Protein AF-A0A9D5F181-F1 (afdb_monomer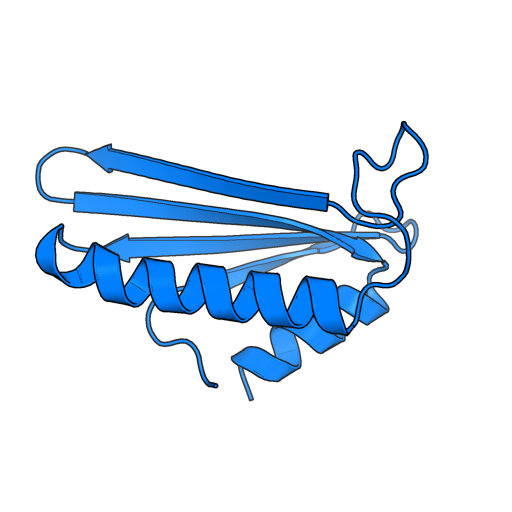)

Radius of gyration: 13.51 Å; Cα contacts (8 Å, |Δi|>4): 169; chains: 1; bounding box: 30×29×39 Å

Mean predicted aligned error: 2.9 Å

Foldseek 3Di:
DADDFWDWDWDDPVPQKIKIKTKGKAFPVCVVVVVVVVVVLVVVCVVLPPAAEDDVVVVGQKYKDKDWDDDPRMIMIMIMIMHGPVSVVVSVVVHHD

pLDDT: mean 95.23, std 3.65, range [72.19, 98.25]

Sequence (97 aa):
MTLQYLLFDASDDGEGTGTWDAMASVRASQLPEVMKEVQAVLAWAEAHSPGPRGPLDDGGAWDADHLVQNEGDWTTVTLTITGPWAWGEALVAHFTD

Structure (mmCIF, N/CA/C/O backbone):
data_AF-A0A9D5F181-F1
#
_entry.id   AF-A0A9D5F181-F1
#
loop_
_atom_site.group_PDB
_atom_site.id
_atom_site.type_symbol
_atom_site.label_atom_id
_atom_site.label_alt_id
_atom_site.label_comp_id
_atom_site.label_asym_id
_atom_site.label_entity_id
_atom_site.label_seq_id
_atom_site.pdbx_PDB_ins_code
_atom_site.Cartn_x
_atom_site.Cartn_y
_atom_site.Cartn_z
_atom_site.occupancy
_atom_site.B_iso_or_equiv
_atom_site.auth_seq_id
_atom_site.auth_comp_id
_atom_site.auth_asym_id
_atom_site.auth_atom_id
_atom_site.pdbx_PDB_model_num
ATOM 1 N N . MET A 1 1 ? 1.265 -15.234 1.631 1.00 84.25 1 MET A N 1
ATOM 2 C CA . MET A 1 1 ? 0.362 -15.139 2.806 1.00 84.25 1 MET A CA 1
ATOM 3 C C . MET A 1 1 ? -0.953 -14.648 2.252 1.00 84.25 1 MET A C 1
ATOM 5 O O . MET A 1 1 ? -0.905 -13.651 1.556 1.00 84.25 1 MET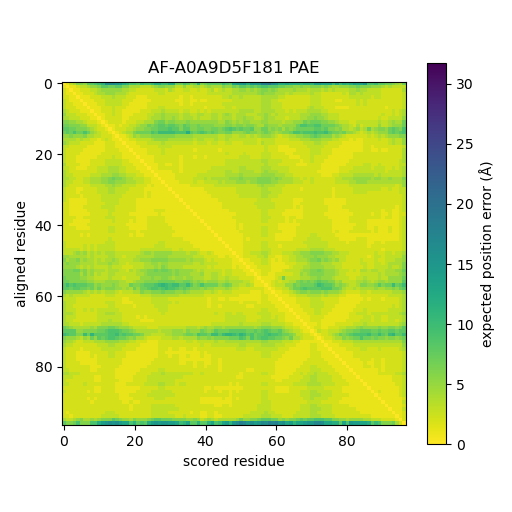 A O 1
ATOM 9 N N . THR A 1 2 ? -2.074 -15.313 2.514 1.00 91.12 2 THR A N 1
ATOM 10 C CA . THR A 1 2 ? -3.376 -14.854 2.002 1.00 91.12 2 THR A CA 1
ATOM 11 C C . THR A 1 2 ? -3.932 -13.745 2.896 1.00 91.12 2 THR A C 1
ATOM 13 O O . THR A 1 2 ? -3.854 -13.856 4.125 1.00 91.12 2 THR A O 1
ATOM 16 N N . LEU A 1 3 ? -4.453 -12.676 2.290 1.00 93.62 3 LEU A N 1
ATOM 17 C CA . LEU A 1 3 ? -5.047 -11.548 3.013 1.00 93.62 3 LEU A CA 1
ATOM 18 C C . LEU A 1 3 ? -6.427 -11.911 3.562 1.00 93.62 3 LEU A C 1
ATOM 20 O O . LEU A 1 3 ? -7.206 -12.605 2.912 1.00 93.62 3 LEU A O 1
ATOM 24 N N . GLN A 1 4 ? -6.723 -11.444 4.771 1.00 94.75 4 GLN A N 1
ATOM 25 C CA . GLN A 1 4 ? -7.999 -11.662 5.447 1.00 94.75 4 GLN A CA 1
ATOM 26 C C . GLN A 1 4 ? -8.823 -10.380 5.564 1.00 94.75 4 GLN A C 1
ATOM 28 O O . GLN A 1 4 ? -10.049 -10.471 5.630 1.00 94.75 4 GLN A O 1
ATOM 33 N N . TYR A 1 5 ? -8.182 -9.207 5.607 1.00 95.94 5 TYR A N 1
ATOM 34 C CA . TYR A 1 5 ? -8.868 -7.928 5.794 1.00 95.94 5 TYR A CA 1
ATOM 35 C C . TYR A 1 5 ? -8.752 -7.004 4.587 1.00 95.94 5 TYR A C 1
ATOM 37 O O . TYR A 1 5 ? -9.758 -6.427 4.181 1.00 95.94 5 TYR A O 1
ATOM 45 N N . LEU A 1 6 ? -7.544 -6.832 4.044 1.00 96.69 6 LEU A N 1
ATOM 46 C CA . LEU A 1 6 ? -7.316 -5.959 2.895 1.00 96.69 6 LEU A CA 1
ATOM 47 C C . LEU A 1 6 ? -7.947 -6.545 1.629 1.00 96.69 6 LEU A C 1
ATOM 49 O O . LEU A 1 6 ? -7.670 -7.682 1.247 1.00 96.69 6 LEU A O 1
ATOM 53 N N . LEU A 1 7 ? -8.763 -5.732 0.964 1.00 96.44 7 LEU A N 1
ATOM 54 C CA . LEU A 1 7 ? -9.389 -6.048 -0.315 1.00 96.44 7 LEU A CA 1
ATOM 55 C C . LEU A 1 7 ? -8.835 -5.117 -1.383 1.00 96.44 7 LEU A C 1
ATOM 57 O O . LEU A 1 7 ? -8.992 -3.906 -1.253 1.00 96.44 7 LEU A O 1
ATOM 61 N N . PHE A 1 8 ? -8.208 -5.689 -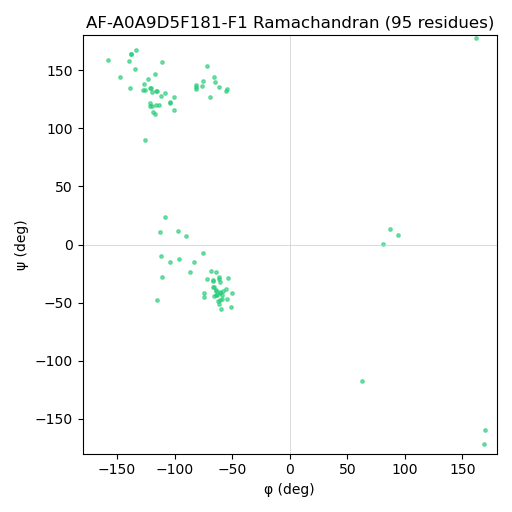2.409 1.00 96.19 8 PHE A N 1
ATOM 62 C CA . PHE A 1 8 ? -7.663 -4.943 -3.538 1.00 96.19 8 PHE A CA 1
ATOM 63 C C . PHE A 1 8 ? -8.734 -4.596 -4.573 1.00 96.19 8 PHE A C 1
ATOM 65 O O . PHE A 1 8 ? -9.527 -5.451 -4.968 1.00 96.19 8 PHE A O 1
ATOM 72 N N . ASP A 1 9 ? -8.665 -3.367 -5.063 1.00 96.19 9 ASP A N 1
ATOM 73 C CA . ASP A 1 9 ? -9.274 -2.882 -6.294 1.00 96.19 9 ASP A CA 1
ATOM 74 C C . ASP A 1 9 ? -8.153 -2.357 -7.203 1.00 96.19 9 ASP A C 1
ATOM 76 O O . ASP A 1 9 ? -7.228 -1.696 -6.732 1.00 96.19 9 ASP A O 1
ATOM 80 N N . ALA A 1 10 ? -8.182 -2.719 -8.486 1.00 95.25 10 ALA A N 1
ATOM 81 C CA . ALA A 1 10 ? -7.132 -2.375 -9.442 1.00 95.25 10 ALA A CA 1
ATOM 82 C C . ALA A 1 10 ? -7.685 -1.464 -10.538 1.00 95.25 10 ALA A C 1
ATOM 84 O O . ALA A 1 10 ? -8.702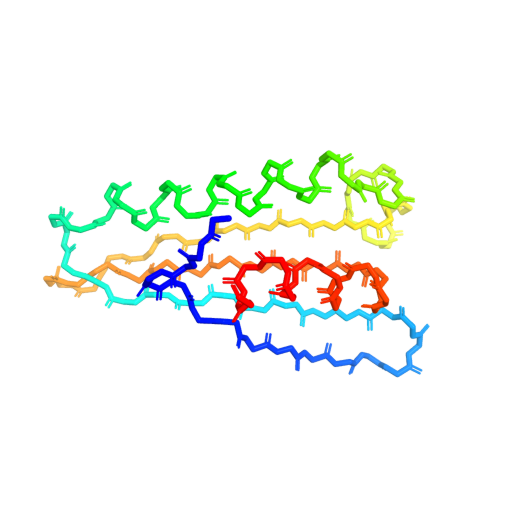 -1.781 -11.159 1.00 95.25 10 ALA A O 1
ATOM 85 N N . SER A 1 11 ? -6.970 -0.379 -10.825 1.00 96.19 11 SER A N 1
ATOM 86 C CA . SER A 1 11 ? -7.266 0.554 -11.909 1.00 96.19 11 SER A CA 1
ATOM 87 C C . SER A 1 11 ? -6.080 0.628 -12.868 1.00 96.19 11 SER A C 1
ATOM 89 O O . SER A 1 11 ? -4.985 1.016 -12.468 1.00 96.19 11 SER A O 1
ATOM 91 N N . ASP A 1 12 ? -6.307 0.271 -14.132 1.00 93.62 12 ASP A N 1
ATOM 92 C CA . ASP A 1 12 ? -5.337 0.414 -15.227 1.00 93.62 12 ASP A CA 1
ATOM 93 C C . ASP A 1 12 ? -5.362 1.853 -15.757 1.00 93.62 12 ASP A C 1
ATOM 95 O O . ASP A 1 12 ? -6.444 2.410 -15.976 1.00 93.62 12 ASP A O 1
ATOM 99 N N . ASP A 1 13 ? -4.192 2.458 -15.961 1.00 90.75 13 ASP A N 1
ATOM 100 C CA . ASP A 1 13 ? -4.084 3.776 -16.594 1.00 90.75 13 ASP A CA 1
ATOM 101 C C . ASP A 1 13 ? -4.121 3.696 -18.132 1.00 90.75 13 ASP A C 1
ATOM 103 O O . ASP A 1 13 ? -4.369 4.697 -18.806 1.00 90.75 13 ASP A O 1
ATOM 107 N N . GLY A 1 14 ? -3.939 2.496 -18.695 1.00 90.06 14 GLY A N 1
ATOM 108 C CA . GLY A 1 14 ? -3.894 2.233 -20.132 1.00 90.06 14 GLY A CA 1
ATOM 109 C C . GLY A 1 14 ? -2.543 2.540 -20.787 1.00 90.06 14 GLY A C 1
ATOM 110 O O . GLY 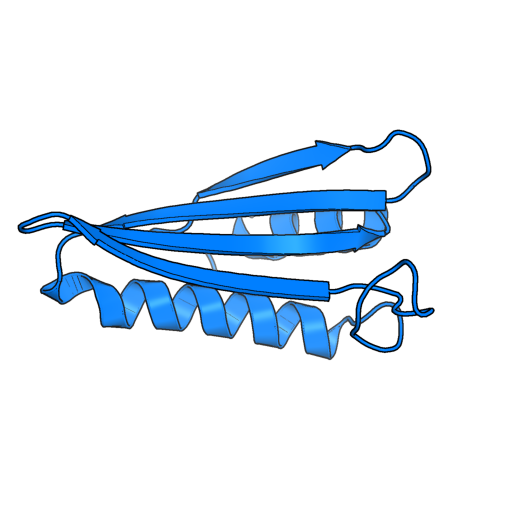A 1 14 ? -2.393 2.342 -21.996 1.00 90.06 14 GLY A O 1
ATOM 111 N N . GLU A 1 15 ? -1.551 2.988 -20.017 1.00 91.00 15 G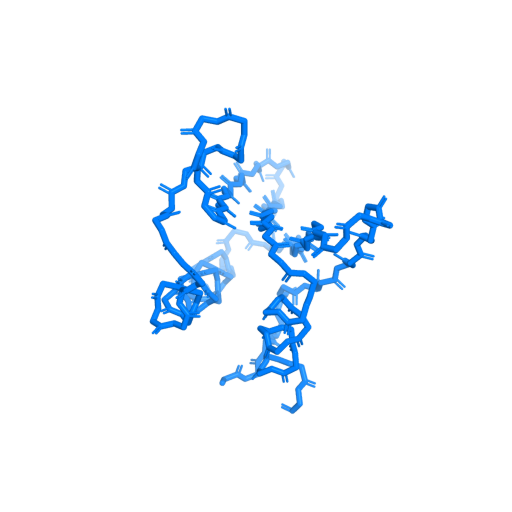LU A N 1
ATOM 112 C CA . GLU A 1 15 ? -0.191 3.321 -20.463 1.00 91.00 15 GLU A CA 1
ATOM 113 C C . GLU A 1 15 ? 0.856 2.346 -19.890 1.00 91.00 15 GLU A C 1
ATOM 115 O O . GLU A 1 15 ? 2.064 2.525 -20.063 1.00 91.00 15 GLU A O 1
ATOM 120 N N . GLY A 1 16 ? 0.393 1.249 -19.280 1.00 91.06 16 GLY A N 1
ATOM 121 C CA . GLY A 1 16 ? 1.229 0.179 -18.735 1.00 91.06 16 GLY A CA 1
ATOM 122 C C . GLY A 1 16 ? 1.542 0.337 -17.249 1.00 91.06 16 GLY A C 1
ATOM 123 O O . GLY A 1 16 ? 2.332 -0.452 -16.718 1.00 91.06 16 GLY A O 1
ATOM 124 N N . THR A 1 17 ? 0.916 1.304 -16.579 1.00 94.88 17 THR A N 1
ATOM 125 C CA . THR A 1 17 ? 0.957 1.507 -15.130 1.00 94.88 17 THR A CA 1
ATOM 126 C C . THR A 1 17 ? -0.423 1.192 -14.548 1.00 94.88 17 THR A C 1
ATOM 128 O O . THR A 1 17 ? -1.444 1.191 -15.224 1.00 94.88 17 THR A O 1
ATOM 131 N N . GLY A 1 18 ? -0.477 0.860 -13.270 1.00 96.38 18 GLY A N 1
ATOM 132 C CA . GLY A 1 18 ? -1.731 0.706 -12.557 1.00 96.38 18 GLY A CA 1
ATOM 133 C C . GLY A 1 18 ? -1.651 1.315 -11.176 1.00 96.38 18 GLY A C 1
ATOM 134 O O . GLY A 1 18 ? -0.560 1.558 -10.648 1.00 96.38 18 GLY A O 1
ATOM 135 N N . THR A 1 19 ? -2.830 1.509 -10.603 1.00 97.06 19 THR A N 1
ATOM 136 C CA . THR A 1 19 ? -3.016 1.786 -9.184 1.00 97.06 19 THR A CA 1
ATOM 137 C C . THR A 1 19 ? -3.776 0.623 -8.562 1.00 97.06 19 THR A C 1
ATOM 139 O O . THR A 1 19 ? -4.790 0.176 -9.100 1.00 97.06 19 THR A O 1
ATOM 142 N N . TRP A 1 20 ? -3.287 0.134 -7.430 1.00 97.69 20 TRP A N 1
ATOM 143 C CA . TRP A 1 20 ? -3.925 -0.894 -6.620 1.00 97.69 20 TRP A CA 1
ATOM 144 C C . TRP A 1 20 ? -4.265 -0.302 -5.262 1.00 97.69 20 TRP A C 1
ATOM 146 O O . TRP A 1 20 ? -3.372 -0.007 -4.464 1.00 97.69 20 TRP A O 1
ATOM 156 N N . ASP A 1 21 ? -5.556 -0.156 -5.001 1.00 97.38 21 ASP A N 1
ATOM 157 C CA . ASP A 1 21 ? -6.085 0.328 -3.736 1.00 97.38 21 ASP A CA 1
ATOM 158 C C . ASP A 1 21 ? -6.563 -0.860 -2.905 1.00 97.38 21 ASP A C 1
ATOM 160 O O . ASP A 1 21 ? -7.500 -1.564 -3.273 1.00 97.38 21 ASP A O 1
ATOM 164 N N . ALA A 1 22 ? -5.920 -1.097 -1.767 1.00 97.31 22 ALA A N 1
ATOM 165 C CA . ALA A 1 22 ? -6.332 -2.099 -0.800 1.00 97.31 22 ALA A CA 1
ATOM 166 C C . ALA A 1 22 ? -6.999 -1.433 0.401 1.00 97.31 22 ALA A C 1
ATOM 168 O O . ALA A 1 22 ? -6.377 -0.621 1.088 1.00 97.31 22 ALA A O 1
ATOM 169 N N . MET A 1 23 ? -8.246 -1.795 0.698 1.00 97.56 23 MET A N 1
ATOM 170 C CA . MET A 1 23 ? -8.991 -1.199 1.808 1.00 97.56 23 MET A CA 1
ATOM 171 C C . MET A 1 23 ? -9.471 -2.249 2.807 1.00 97.56 23 MET A C 1
ATOM 173 O O . MET A 1 23 ? -9.911 -3.335 2.434 1.00 97.56 23 MET A O 1
ATOM 177 N N . ALA A 1 24 ? -9.429 -1.895 4.090 1.00 97.50 24 ALA A N 1
ATOM 178 C CA . ALA A 1 24 ? -10.037 -2.647 5.180 1.00 97.50 24 ALA A CA 1
ATOM 179 C C . ALA A 1 24 ? -10.700 -1.682 6.169 1.00 97.50 24 ALA A C 1
ATOM 181 O O . ALA A 1 24 ? -10.085 -0.702 6.578 1.00 97.50 24 ALA A O 1
ATOM 182 N N . SER A 1 25 ? -11.926 -1.975 6.605 1.00 97.25 25 SER A N 1
ATOM 183 C CA . SER A 1 25 ? -12.579 -1.251 7.702 1.00 97.25 25 SER A CA 1
ATOM 184 C C . SER A 1 25 ? -12.874 -2.220 8.839 1.00 97.25 25 SER A C 1
ATOM 186 O O . SER A 1 25 ? -13.632 -3.178 8.682 1.00 97.25 25 SER A O 1
ATOM 188 N N . VAL A 1 26 ? -12.212 -2.012 9.976 1.00 96.94 26 VAL A N 1
ATOM 189 C CA . VAL A 1 26 ? -12.171 -2.966 11.090 1.00 96.94 26 VAL A CA 1
ATOM 190 C C . VAL A 1 26 ? -12.413 -2.289 12.431 1.00 96.94 26 VAL A C 1
ATOM 192 O O . VAL A 1 26 ? -12.361 -1.068 12.563 1.00 96.94 26 VAL A O 1
ATOM 195 N N . ARG A 1 27 ? -12.661 -3.085 13.473 1.00 96.75 27 ARG A N 1
ATOM 196 C CA . ARG A 1 27 ? -12.649 -2.565 14.847 1.00 96.75 27 ARG A CA 1
ATOM 197 C C . ARG A 1 27 ? -11.218 -2.260 15.282 1.00 96.75 27 ARG A C 1
ATOM 199 O O . ARG A 1 27 ? -10.286 -2.945 14.867 1.00 96.75 27 ARG A O 1
ATOM 206 N N . ALA A 1 28 ? -11.048 -1.320 16.211 1.00 91.88 28 ALA A N 1
ATOM 207 C CA . ALA A 1 28 ? -9.728 -0.936 16.728 1.00 91.88 28 ALA A CA 1
ATOM 208 C C . ALA A 1 28 ? -8.898 -2.124 17.267 1.00 91.88 28 ALA A C 1
ATOM 210 O O . ALA A 1 28 ? -7.673 -2.114 17.188 1.00 91.88 28 ALA A O 1
ATOM 211 N N . SER A 1 29 ? -9.550 -3.179 17.773 1.00 94.50 29 SER A N 1
ATOM 212 C CA . SER A 1 29 ? -8.884 -4.402 18.243 1.00 94.50 29 SER A CA 1
ATOM 213 C C . SER A 1 29 ? -8.246 -5.241 17.128 1.00 94.50 29 SER A C 1
ATOM 215 O O . SER A 1 29 ? -7.340 -6.020 17.407 1.00 94.50 29 SER A O 1
ATOM 217 N N . GLN A 1 30 ? -8.708 -5.094 15.886 1.00 96.62 30 GLN A N 1
ATOM 218 C CA . GLN A 1 30 ? -8.235 -5.824 14.704 1.00 96.62 30 GLN A CA 1
ATOM 219 C C . GLN A 1 30 ? -7.184 -5.036 13.910 1.00 96.62 30 GLN A C 1
ATOM 221 O O . GLN A 1 30 ? -6.495 -5.620 13.078 1.00 96.62 30 GLN A O 1
ATOM 226 N N . LEU A 1 31 ? -7.008 -3.739 14.194 1.00 96.12 31 LEU A N 1
ATOM 227 C CA . LEU A 1 31 ? -6.022 -2.887 13.522 1.00 96.12 31 LEU A CA 1
ATOM 228 C C . LEU A 1 31 ? -4.605 -3.497 13.482 1.00 96.12 31 LEU A C 1
ATOM 230 O O . LEU A 1 31 ? -3.986 -3.441 12.422 1.00 96.12 31 LEU A O 1
ATOM 234 N N . PRO A 1 32 ? -4.075 -4.125 14.554 1.00 96.75 32 PRO A N 1
ATOM 235 C CA . PRO A 1 32 ? -2.753 -4.747 14.487 1.00 96.75 32 PRO A CA 1
ATOM 236 C C . PRO A 1 32 ? -2.641 -5.857 13.432 1.00 96.75 32 PRO A C 1
ATOM 238 O O . PRO A 1 32 ? -1.574 -6.015 12.846 1.00 96.75 32 PRO A O 1
ATOM 241 N N . GLU A 1 33 ? -3.715 -6.605 13.166 1.00 96.81 33 GLU A N 1
ATOM 242 C CA . GLU A 1 33 ? -3.717 -7.647 12.131 1.00 96.81 33 GLU A CA 1
ATOM 243 C C . GLU A 1 33 ? -3.763 -7.036 10.727 1.00 96.81 33 GLU A C 1
ATOM 245 O O . GLU A 1 33 ? -2.985 -7.441 9.867 1.00 96.81 33 GLU A O 1
ATOM 250 N N . VAL A 1 34 ? -4.571 -5.991 10.521 1.00 97.25 34 VAL A N 1
ATOM 251 C CA . VAL A 1 34 ? -4.591 -5.244 9.250 1.00 97.25 34 VAL A CA 1
ATOM 252 C C . VAL A 1 34 ? -3.225 -4.621 8.957 1.00 97.25 34 VAL A C 1
ATOM 254 O O . VAL A 1 34 ? -2.727 -4.698 7.839 1.00 97.25 34 VAL A O 1
ATOM 257 N N . MET A 1 35 ? -2.554 -4.057 9.964 1.00 97.94 35 MET A N 1
ATOM 258 C CA . MET A 1 35 ? -1.221 -3.486 9.762 1.00 97.94 35 MET A CA 1
ATOM 259 C C . MET A 1 35 ? -0.167 -4.550 9.434 1.00 97.94 35 MET A C 1
ATOM 261 O O . MET A 1 35 ? 0.761 -4.252 8.687 1.00 97.94 35 MET A O 1
ATOM 265 N N . LYS A 1 36 ? -0.293 -5.790 9.931 1.00 97.69 36 LYS A N 1
ATOM 266 C CA . LYS A 1 36 ? 0.584 -6.895 9.496 1.00 97.69 36 LYS A CA 1
ATOM 267 C C . LYS A 1 36 ? 0.394 -7.206 8.017 1.00 97.69 36 LYS A C 1
ATOM 269 O O . LYS A 1 36 ? 1.382 -7.442 7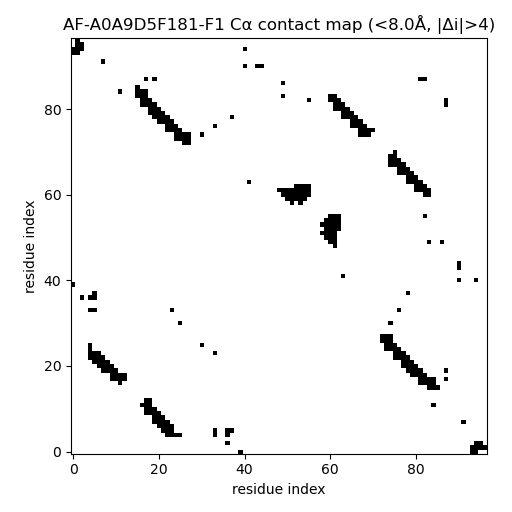.331 1.00 97.69 36 LYS A O 1
ATOM 274 N N . GLU A 1 37 ? -0.846 -7.184 7.537 1.00 97.88 37 GLU A N 1
ATOM 275 C CA . GLU A 1 37 ? -1.156 -7.360 6.119 1.00 97.88 37 GLU A CA 1
ATOM 276 C C . GLU A 1 37 ? -0.549 -6.244 5.266 1.00 97.88 37 GLU A C 1
ATOM 278 O O . GLU A 1 37 ? 0.183 -6.542 4.326 1.00 97.88 37 GLU A O 1
ATOM 283 N N . VAL A 1 38 ? -0.735 -4.975 5.652 1.00 97.88 38 VAL A N 1
ATOM 284 C CA . VAL A 1 38 ? -0.100 -3.829 4.972 1.00 97.88 38 VAL A CA 1
ATOM 285 C C . VAL A 1 38 ? 1.418 -4.005 4.898 1.00 97.88 38 VAL A C 1
ATOM 287 O O . VAL A 1 38 ? 2.016 -3.836 3.838 1.00 97.88 38 VAL A O 1
ATOM 290 N N . GLN A 1 39 ? 2.059 -4.375 6.009 1.00 97.69 39 GLN A N 1
ATOM 291 C CA . GLN A 1 39 ? 3.509 -4.580 6.043 1.00 97.69 39 GLN A CA 1
ATOM 292 C C . GLN A 1 39 ? 3.953 -5.771 5.188 1.00 97.69 39 GLN A C 1
ATOM 294 O O . GLN A 1 39 ? 4.998 -5.694 4.548 1.00 97.69 39 GLN A O 1
ATOM 299 N N . ALA A 1 40 ? 3.177 -6.857 5.143 1.00 97.56 40 ALA A N 1
ATOM 300 C CA . ALA A 1 40 ? 3.465 -7.996 4.277 1.00 97.56 40 ALA A CA 1
ATOM 301 C C . ALA A 1 40 ? 3.404 -7.601 2.795 1.00 97.56 40 ALA A C 1
ATOM 303 O O . ALA A 1 40 ? 4.305 -7.965 2.038 1.00 97.56 40 ALA A O 1
ATOM 304 N N . VAL A 1 41 ? 2.394 -6.818 2.405 1.00 97.38 41 VAL A N 1
ATOM 305 C CA . VAL A 1 41 ? 2.262 -6.295 1.040 1.00 97.38 41 VAL A CA 1
ATOM 306 C C . VAL A 1 41 ? 3.447 -5.399 0.689 1.00 97.38 41 VAL A C 1
ATOM 308 O O . VAL A 1 41 ? 4.118 -5.649 -0.309 1.00 97.38 41 VAL A O 1
ATOM 311 N N . LEU A 1 42 ? 3.767 -4.414 1.533 1.00 97.44 42 LEU A N 1
ATOM 312 C CA . LEU A 1 42 ? 4.896 -3.505 1.305 1.00 97.44 42 LEU A CA 1
ATOM 313 C C . LEU A 1 42 ? 6.238 -4.245 1.238 1.00 97.44 42 LEU A C 1
ATOM 315 O O . LEU A 1 42 ? 7.065 -3.941 0.383 1.00 97.44 42 LEU A O 1
ATOM 319 N N . ALA A 1 43 ? 6.454 -5.238 2.104 1.00 97.44 43 ALA A N 1
ATOM 320 C CA . ALA A 1 43 ? 7.669 -6.045 2.089 1.00 97.44 43 ALA A CA 1
ATOM 321 C C . ALA A 1 43 ? 7.800 -6.864 0.798 1.00 97.44 43 ALA A C 1
ATOM 323 O O . ALA A 1 43 ? 8.900 -6.988 0.260 1.00 97.44 43 ALA A O 1
ATOM 324 N N . TRP A 1 44 ? 6.692 -7.411 0.286 1.00 97.25 44 TRP A N 1
ATOM 325 C CA . TRP A 1 44 ? 6.695 -8.102 -1.000 1.00 97.25 44 TRP A CA 1
ATOM 326 C C . TRP A 1 44 ? 6.988 -7.138 -2.151 1.00 97.25 44 TRP A C 1
ATOM 328 O O . TRP A 1 44 ? 7.815 -7.466 -3.004 1.00 97.25 44 TRP A O 1
ATOM 338 N N . ALA A 1 45 ? 6.356 -5.958 -2.143 1.00 97.19 45 ALA A N 1
ATOM 339 C CA . ALA A 1 45 ? 6.534 -4.927 -3.163 1.00 97.19 45 ALA A CA 1
ATOM 340 C C . ALA A 1 45 ? 8.000 -4.479 -3.245 1.00 97.19 45 ALA A C 1
ATOM 342 O O . ALA A 1 45 ? 8.582 -4.465 -4.324 1.00 97.19 45 ALA A O 1
ATOM 343 N N . GLU A 1 46 ? 8.623 -4.219 -2.094 1.00 96.69 46 GLU A N 1
ATOM 344 C CA . GLU A 1 46 ? 10.035 -3.844 -2.009 1.00 96.69 46 GLU A CA 1
ATOM 345 C C . GLU A 1 46 ? 10.958 -4.978 -2.490 1.00 96.69 46 GLU A C 1
ATOM 347 O O . GLU A 1 46 ? 11.896 -4.749 -3.252 1.00 96.69 46 GLU A O 1
ATOM 352 N N . ALA A 1 47 ? 10.679 -6.225 -2.094 1.00 97.19 47 ALA A N 1
ATOM 353 C CA . ALA A 1 47 ? 11.495 -7.379 -2.472 1.00 97.19 47 ALA A CA 1
ATOM 354 C C . ALA A 1 47 ? 11.451 -7.695 -3.979 1.00 97.19 47 ALA A C 1
ATOM 356 O O . ALA A 1 47 ? 12.441 -8.180 -4.528 1.00 97.19 47 ALA A O 1
ATOM 357 N N . HIS A 1 48 ? 10.325 -7.422 -4.641 1.00 96.81 48 HIS A N 1
ATOM 358 C CA . HIS A 1 48 ? 10.121 -7.646 -6.079 1.00 96.81 48 HIS A CA 1
ATOM 359 C C . HIS A 1 48 ? 10.075 -6.338 -6.864 1.00 96.81 48 HIS A C 1
ATOM 361 O O . HIS A 1 48 ? 9.478 -6.275 -7.937 1.00 96.81 48 HIS A O 1
ATOM 367 N N . SER A 1 49 ? 10.673 -5.292 -6.305 1.00 94.38 49 SER A N 1
ATOM 368 C CA . SER A 1 49 ? 10.585 -3.942 -6.824 1.00 94.38 49 SER A CA 1
ATOM 369 C C . SER A 1 49 ? 11.032 -3.851 -8.299 1.00 94.38 49 SER A C 1
ATOM 371 O O . SER A 1 49 ? 12.118 -4.334 -8.641 1.00 94.38 49 SER A O 1
ATOM 373 N N . PRO A 1 50 ? 10.253 -3.186 -9.176 1.00 93.62 50 PRO A N 1
ATOM 374 C CA . PRO A 1 50 ? 10.620 -2.965 -10.573 1.00 93.62 50 PRO A CA 1
ATOM 375 C C . PRO A 1 50 ? 11.696 -1.876 -10.742 1.00 93.62 50 PRO A C 1
ATOM 377 O O . PRO A 1 50 ? 12.196 -1.679 -11.849 1.00 93.62 50 PRO A O 1
ATOM 380 N N . GLY A 1 51 ? 12.062 -1.155 -9.675 1.00 95.12 51 GLY A N 1
ATOM 381 C CA . GLY A 1 51 ? 13.039 -0.067 -9.725 1.00 95.12 51 GLY A CA 1
ATOM 382 C C . GLY A 1 51 ? 13.096 0.771 -8.439 1.00 95.12 51 GLY A C 1
ATOM 383 O O . GLY A 1 51 ? 12.714 0.304 -7.372 1.00 95.12 51 GLY A O 1
ATOM 384 N N . PRO A 1 52 ? 13.612 2.006 -8.470 1.00 94.25 52 PRO A N 1
ATOM 385 C CA . PRO A 1 52 ? 13.600 2.854 -7.281 1.00 94.25 52 PRO A CA 1
ATOM 386 C C . PRO A 1 52 ? 12.161 3.210 -6.883 1.00 94.25 52 PRO A C 1
ATOM 388 O O . PRO A 1 52 ? 11.340 3.516 -7.747 1.00 94.25 52 PRO A O 1
ATOM 391 N N . ARG A 1 53 ? 11.871 3.206 -5.579 1.00 95.94 53 ARG A N 1
ATOM 392 C CA . ARG A 1 53 ? 10.599 3.708 -5.054 1.00 95.94 53 ARG A CA 1
ATOM 393 C C . ARG A 1 53 ? 10.584 5.236 -5.040 1.00 95.94 53 ARG A C 1
ATOM 395 O O . ARG A 1 53 ? 11.550 5.852 -4.587 1.00 95.94 53 ARG A O 1
ATOM 402 N N . GLY A 1 54 ? 9.477 5.826 -5.469 1.00 94.06 54 GLY A N 1
ATOM 403 C CA . GLY A 1 54 ? 9.204 7.256 -5.383 1.00 94.06 54 GLY A CA 1
ATOM 404 C C . GLY A 1 54 ? 8.091 7.679 -6.342 1.00 94.06 54 GLY A C 1
ATOM 405 O O . GLY A 1 54 ? 7.614 6.849 -7.117 1.00 94.06 54 GLY A O 1
ATOM 406 N N . PRO A 1 55 ? 7.706 8.966 -6.335 1.00 91.88 55 PRO A N 1
ATOM 407 C CA . PRO A 1 55 ? 6.715 9.481 -7.270 1.00 91.88 55 PRO A CA 1
ATOM 408 C C . PRO A 1 55 ? 7.117 9.170 -8.716 1.00 91.88 55 PRO A C 1
ATOM 410 O O . PRO A 1 55 ? 8.268 9.395 -9.105 1.00 91.88 55 PRO A O 1
ATOM 413 N N . LEU A 1 56 ? 6.170 8.671 -9.513 1.00 88.94 56 LEU A N 1
ATOM 414 C CA . LEU A 1 56 ? 6.410 8.303 -10.915 1.00 88.94 56 LEU A CA 1
ATOM 415 C C . LEU A 1 56 ? 6.923 9.500 -11.733 1.00 88.94 56 LEU A C 1
ATOM 417 O O . LEU A 1 56 ? 7.876 9.365 -12.500 1.00 88.94 56 LEU A O 1
ATOM 421 N N . ASP A 1 57 ? 6.363 10.689 -11.489 1.00 87.62 57 ASP A N 1
ATOM 422 C CA . ASP A 1 57 ? 6.759 11.942 -12.150 1.00 87.62 57 ASP A CA 1
ATOM 423 C C . 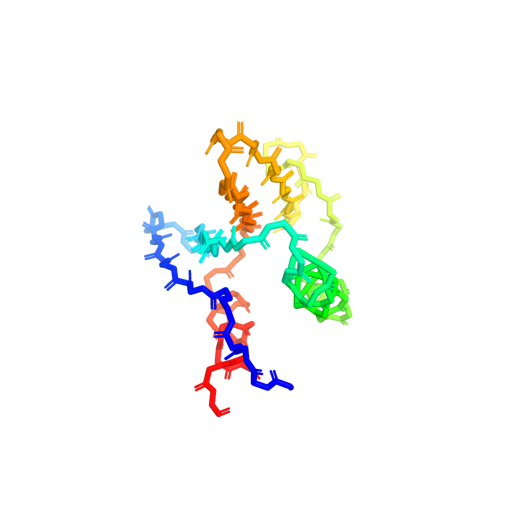ASP A 1 57 ? 8.204 12.377 -11.831 1.00 87.62 57 ASP A C 1
ATOM 425 O O . ASP A 1 57 ? 8.834 13.070 -12.632 1.00 87.62 57 ASP A O 1
ATOM 429 N N . ASP A 1 58 ? 8.754 11.931 -10.696 1.00 90.50 58 ASP A N 1
ATOM 430 C CA . ASP A 1 58 ? 10.127 12.220 -10.255 1.00 90.50 58 ASP A CA 1
ATOM 431 C C . ASP A 1 58 ? 11.111 11.081 -10.603 1.00 90.50 58 ASP A C 1
ATOM 433 O O . ASP A 1 58 ? 12.257 11.064 -10.143 1.00 90.50 58 ASP A O 1
ATOM 437 N N . GLY A 1 59 ? 10.691 10.125 -11.439 1.00 90.00 59 GLY A N 1
ATOM 438 C CA . GLY A 1 59 ? 11.522 9.009 -11.900 1.00 90.00 59 GLY A CA 1
ATOM 439 C C . GLY A 1 59 ? 11.512 7.781 -10.986 1.00 90.00 59 GLY A C 1
ATOM 440 O O . GLY A 1 59 ? 12.358 6.896 -11.148 1.00 90.00 59 GLY A O 1
ATOM 441 N N . GLY A 1 60 ? 10.576 7.707 -10.035 1.00 94.00 60 GLY A N 1
ATOM 442 C CA . GLY A 1 60 ? 10.263 6.461 -9.344 1.00 94.00 60 GLY A CA 1
ATOM 443 C C . GLY A 1 60 ? 9.648 5.443 -10.305 1.00 94.00 60 GLY A C 1
ATOM 444 O O . GLY A 1 60 ? 8.926 5.802 -11.228 1.00 94.00 60 GLY A O 1
ATOM 445 N N . ALA A 1 61 ? 9.956 4.162 -10.115 1.00 96.06 61 ALA A N 1
ATOM 446 C CA . ALA A 1 61 ? 9.345 3.078 -10.885 1.00 96.06 61 ALA A CA 1
ATOM 447 C C . ALA A 1 61 ? 8.026 2.605 -10.264 1.00 96.06 61 ALA A C 1
ATOM 449 O O . ALA A 1 61 ? 7.200 2.015 -10.950 1.00 96.06 61 ALA A O 1
ATOM 450 N N . TRP A 1 62 ? 7.853 2.829 -8.965 1.00 97.50 62 TRP A N 1
ATOM 451 C CA . TRP A 1 62 ? 6.646 2.522 -8.213 1.00 97.50 62 TRP A CA 1
ATOM 452 C C . TRP A 1 62 ? 6.606 3.391 -6.959 1.00 97.50 62 TRP A C 1
ATOM 454 O O . TRP A 1 62 ? 7.648 3.843 -6.475 1.00 97.50 62 TRP A O 1
ATOM 464 N N . ASP A 1 63 ? 5.421 3.570 -6.399 1.00 97.56 63 ASP A N 1
ATOM 465 C CA . ASP A 1 63 ? 5.251 4.156 -5.080 1.00 97.56 63 ASP A CA 1
ATOM 466 C C . ASP A 1 63 ? 4.196 3.396 -4.286 1.00 97.56 63 ASP A C 1
ATOM 468 O O . ASP A 1 63 ? 3.422 2.603 -4.826 1.00 97.56 63 ASP A O 1
ATOM 472 N N . ALA A 1 64 ? 4.195 3.624 -2.981 1.00 97.31 64 ALA A N 1
ATOM 473 C CA . ALA A 1 64 ? 3.143 3.149 -2.114 1.00 97.31 64 ALA A CA 1
ATOM 474 C C . ALA A 1 64 ? 2.922 4.129 -0.971 1.00 97.31 64 ALA A C 1
ATOM 476 O O . ALA A 1 64 ? 3.873 4.649 -0.383 1.00 97.31 64 ALA A O 1
ATOM 477 N N . ASP A 1 65 ? 1.679 4.292 -0.567 1.00 97.00 65 ASP A N 1
ATOM 478 C CA . ASP A 1 65 ? 1.317 5.015 0.635 1.00 97.00 65 ASP A CA 1
ATOM 479 C C . ASP A 1 65 ? 0.187 4.287 1.354 1.00 97.00 65 ASP A C 1
ATOM 481 O O . ASP A 1 65 ? -0.513 3.452 0.788 1.00 97.00 65 ASP A O 1
ATOM 485 N N . HIS A 1 66 ? 0.049 4.543 2.650 1.00 97.38 66 HIS A N 1
ATOM 486 C CA . HIS A 1 66 ? -1.131 4.095 3.362 1.00 97.38 66 HIS A CA 1
ATOM 487 C C . HIS A 1 66 ? -1.672 5.203 4.241 1.00 97.38 66 HIS A C 1
ATOM 489 O O . HIS A 1 66 ? -0.934 6.022 4.797 1.00 97.38 66 HIS A O 1
ATOM 495 N N . LEU A 1 67 ? -2.977 5.149 4.444 1.00 97.69 67 LEU A N 1
ATOM 496 C CA . LEU A 1 67 ? -3.719 6.046 5.296 1.00 97.69 67 LEU A CA 1
ATOM 497 C C . LEU A 1 67 ? -4.515 5.230 6.313 1.00 97.69 67 LEU A C 1
ATOM 499 O O . LEU A 1 67 ? -5.196 4.267 5.968 1.00 97.69 67 LEU A O 1
ATOM 503 N N . VAL A 1 68 ? -4.443 5.638 7.579 1.00 97.12 68 VAL A N 1
ATOM 504 C CA . VAL A 1 68 ? -5.244 5.068 8.669 1.00 97.12 68 VAL A CA 1
ATOM 505 C C . VAL A 1 68 ? -6.165 6.157 9.199 1.00 97.12 68 VAL A C 1
ATOM 507 O O . VAL A 1 68 ? -5.700 7.192 9.677 1.00 97.12 68 VAL A O 1
ATOM 510 N N . GLN A 1 69 ? -7.471 5.923 9.129 1.00 96.75 69 GLN A N 1
ATOM 511 C CA . GLN A 1 69 ? -8.505 6.864 9.554 1.00 96.75 69 GLN A CA 1
ATOM 512 C C . GLN A 1 69 ? -9.369 6.228 10.637 1.00 96.75 69 GLN A C 1
ATOM 514 O O . GLN A 1 69 ? -9.781 5.079 10.514 1.00 96.75 69 GLN A O 1
ATOM 519 N N . ASN A 1 70 ? -9.651 6.976 11.703 1.00 95.25 70 ASN A N 1
ATOM 520 C CA . ASN A 1 70 ? -10.544 6.533 12.770 1.00 95.25 70 ASN A CA 1
ATOM 521 C C . ASN A 1 70 ? -11.892 7.246 12.638 1.00 95.25 70 ASN A C 1
ATOM 523 O O . ASN A 1 70 ? -11.949 8.474 12.692 1.00 95.25 70 ASN A O 1
ATOM 527 N N . GLU A 1 71 ? -12.968 6.475 12.522 1.00 91.25 71 GLU A N 1
ATOM 528 C CA . GLU A 1 71 ? -14.343 6.950 12.382 1.00 91.25 71 GLU A CA 1
ATOM 529 C C . GLU A 1 71 ? -15.217 6.308 13.467 1.00 91.25 71 GLU A C 1
ATOM 531 O O . GLU A 1 71 ? -15.788 5.225 13.313 1.00 91.25 71 GLU A O 1
ATOM 536 N N . GLY A 1 72 ? -15.296 6.981 14.617 1.00 91.38 72 GLY A N 1
ATOM 537 C CA . GLY A 1 72 ? -15.986 6.452 15.793 1.00 91.38 72 GLY A CA 1
ATOM 538 C C . GLY A 1 72 ? -15.329 5.164 16.294 1.00 91.38 72 GLY A C 1
ATOM 539 O O . GLY A 1 72 ? -14.168 5.172 16.690 1.00 91.38 72 GLY A O 1
ATOM 540 N N . ASP A 1 73 ? -16.080 4.063 16.274 1.00 93.38 73 ASP A N 1
ATOM 541 C CA . ASP A 1 73 ? -15.623 2.743 16.732 1.00 93.38 73 ASP A CA 1
ATOM 542 C C . ASP A 1 73 ? -14.975 1.890 15.621 1.00 93.38 73 ASP A C 1
ATOM 544 O O . ASP A 1 73 ? -14.739 0.688 15.814 1.00 93.38 73 ASP A O 1
ATOM 548 N N . TRP A 1 74 ? -14.765 2.475 14.441 1.00 96.06 74 TRP A N 1
ATOM 549 C CA . TRP A 1 74 ? -14.159 1.827 13.282 1.00 96.06 74 TRP A CA 1
ATOM 550 C C . TRP A 1 74 ? -12.847 2.506 12.903 1.00 96.06 74 TRP A C 1
ATOM 552 O O . TRP A 1 74 ? -12.687 3.718 13.040 1.00 96.06 74 TRP A O 1
ATOM 562 N N . THR A 1 75 ? -11.917 1.704 12.403 1.00 97.25 75 THR A N 1
ATOM 563 C CA . THR A 1 75 ? -10.669 2.160 11.807 1.00 97.25 75 THR A CA 1
ATOM 564 C C . THR A 1 75 ? -10.617 1.653 10.375 1.00 97.25 75 THR A C 1
ATOM 566 O O . THR A 1 75 ? -10.669 0.444 10.141 1.00 97.25 75 THR A O 1
ATOM 569 N N . THR A 1 76 ? -10.502 2.579 9.432 1.00 97.69 76 THR A N 1
ATOM 570 C CA . THR A 1 76 ? -10.337 2.291 8.011 1.00 97.69 76 THR A CA 1
ATOM 571 C C . THR A 1 76 ? -8.869 2.454 7.644 1.00 97.69 76 THR A C 1
ATOM 573 O O . THR A 1 76 ? -8.254 3.478 7.941 1.00 97.69 76 THR A O 1
ATOM 576 N N . VAL A 1 77 ? -8.305 1.426 7.022 1.00 98.06 77 VAL A N 1
ATOM 577 C CA . VAL A 1 77 ? -6.954 1.420 6.469 1.00 98.06 77 VAL A CA 1
ATOM 578 C C . VAL A 1 77 ? -7.078 1.348 4.957 1.00 98.06 77 VAL A C 1
ATOM 580 O O . VAL A 1 77 ? -7.757 0.460 4.442 1.00 98.06 77 VAL A O 1
ATOM 583 N N . THR A 1 78 ? -6.413 2.267 4.272 1.00 98.19 78 THR A N 1
ATOM 584 C CA . THR A 1 78 ? -6.267 2.280 2.816 1.00 98.19 78 THR A CA 1
ATOM 585 C C . THR A 1 78 ? -4.783 2.189 2.503 1.00 98.19 78 THR A C 1
ATOM 587 O O . THR A 1 78 ? -3.994 2.906 3.110 1.00 98.19 78 THR A O 1
ATOM 590 N N . LEU A 1 79 ? -4.399 1.294 1.605 1.00 98.25 79 LEU A N 1
ATOM 591 C CA . LEU A 1 79 ? -3.054 1.153 1.062 1.00 98.25 79 LEU A CA 1
ATOM 592 C C . LEU A 1 79 ? -3.158 1.364 -0.443 1.00 98.25 79 LEU A C 1
ATOM 594 O O . LEU A 1 79 ? -3.839 0.594 -1.108 1.00 98.25 79 LEU A O 1
ATOM 598 N N . THR A 1 80 ? -2.473 2.370 -0.956 1.00 98.06 80 THR A N 1
ATOM 599 C CA . THR A 1 80 ? -2.418 2.677 -2.381 1.00 98.06 80 THR A CA 1
ATOM 600 C C . THR A 1 80 ? -1.030 2.316 -2.885 1.00 98.06 80 THR A C 1
ATOM 602 O O . THR A 1 80 ? -0.022 2.647 -2.261 1.00 98.06 80 THR A O 1
ATOM 605 N N . ILE A 1 81 ? -0.969 1.571 -3.985 1.00 97.69 81 ILE A N 1
ATOM 606 C CA . ILE A 1 81 ? 0.277 1.183 -4.646 1.00 97.69 81 ILE A CA 1
ATOM 607 C C . ILE A 1 81 ? 0.166 1.579 -6.107 1.00 97.69 81 ILE A C 1
ATOM 609 O O . ILE A 1 81 ? -0.822 1.239 -6.749 1.00 97.69 81 ILE A O 1
ATOM 613 N N . THR A 1 82 ? 1.193 2.224 -6.645 1.00 97.44 82 THR A N 1
ATOM 614 C CA . THR A 1 82 ? 1.239 2.606 -8.059 1.00 97.44 82 THR A CA 1
ATOM 615 C C . THR A 1 82 ? 2.522 2.088 -8.687 1.00 97.44 82 THR A C 1
ATOM 617 O O . THR A 1 82 ? 3.581 2.147 -8.069 1.00 97.44 82 THR A O 1
ATOM 620 N N . GLY A 1 83 ? 2.457 1.562 -9.907 1.00 97.25 83 GLY A N 1
ATOM 621 C CA . GLY A 1 83 ? 3.617 0.983 -10.588 1.00 97.25 83 GLY A CA 1
ATOM 622 C C . GLY A 1 83 ? 3.240 0.207 -11.851 1.00 97.25 83 GLY A C 1
ATOM 623 O O . GLY A 1 83 ? 2.085 0.247 -12.267 1.00 97.25 83 GLY A O 1
ATOM 624 N N . PRO A 1 84 ? 4.179 -0.519 -12.482 1.00 97.06 84 PRO A N 1
ATOM 625 C CA . PRO A 1 84 ? 3.939 -1.202 -13.749 1.00 97.06 84 PRO A CA 1
ATOM 626 C C . PRO A 1 84 ? 2.842 -2.263 -13.621 1.00 97.06 84 PRO A C 1
ATOM 628 O O . PRO A 1 84 ? 2.875 -3.070 -12.688 1.00 97.06 84 PRO A O 1
ATOM 631 N N . TRP A 1 85 ? 1.921 -2.317 -14.588 1.00 96.25 85 TRP A N 1
ATOM 632 C CA . TRP A 1 85 ? 0.731 -3.180 -14.554 1.00 96.25 85 TRP A CA 1
ATOM 633 C C . TRP A 1 85 ? 1.066 -4.644 -14.246 1.00 96.25 85 TRP A C 1
ATOM 635 O O . TRP A 1 85 ? 0.596 -5.210 -13.264 1.00 96.25 85 TRP A O 1
ATOM 645 N N . ALA A 1 86 ? 1.983 -5.230 -15.021 1.00 95.81 86 ALA A N 1
ATOM 646 C CA . ALA A 1 86 ? 2.377 -6.631 -14.864 1.00 95.81 86 ALA A CA 1
ATOM 647 C C . ALA A 1 86 ? 3.008 -6.940 -13.491 1.00 95.81 86 ALA A C 1
ATOM 649 O O . ALA A 1 86 ? 2.912 -8.064 -12.998 1.00 95.81 86 ALA A O 1
ATOM 650 N N . TRP A 1 87 ? 3.670 -5.957 -12.871 1.00 97.12 87 TRP A N 1
ATOM 651 C CA . TRP A 1 87 ? 4.247 -6.114 -11.537 1.00 97.12 87 TRP A CA 1
ATOM 652 C C . TRP A 1 87 ? 3.162 -6.097 -10.457 1.00 97.12 87 TRP A C 1
ATOM 654 O O . TRP A 1 87 ? 3.166 -6.964 -9.582 1.00 97.12 87 TRP A O 1
ATOM 664 N N . GLY A 1 88 ? 2.207 -5.168 -10.535 1.00 96.69 88 GLY A N 1
ATOM 665 C CA . GLY A 1 88 ? 1.116 -5.120 -9.566 1.00 96.69 88 GLY A CA 1
ATOM 666 C C . GLY A 1 88 ? 0.099 -6.256 -9.735 1.00 96.69 88 GLY A C 1
ATOM 667 O O . GLY A 1 88 ? -0.410 -6.755 -8.736 1.00 96.69 88 GLY A O 1
ATOM 668 N N . GLU A 1 89 ? -0.114 -6.785 -10.946 1.00 95.69 89 GLU A N 1
ATOM 669 C CA . GLU A 1 89 ? -0.872 -8.036 -11.133 1.00 95.69 89 GLU A CA 1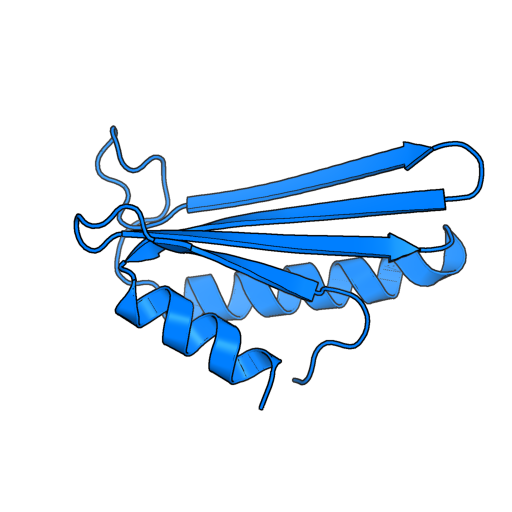
ATOM 670 C C . GLU A 1 89 ? -0.225 -9.209 -10.383 1.00 95.69 89 GLU A C 1
ATOM 672 O O . GLU A 1 89 ? -0.913 -9.972 -9.701 1.00 95.69 89 GLU A O 1
ATOM 677 N N . ALA A 1 90 ? 1.105 -9.336 -10.458 1.00 96.62 90 ALA A N 1
ATOM 678 C CA . ALA A 1 90 ? 1.841 -10.362 -9.722 1.00 96.62 90 ALA A CA 1
ATOM 679 C C . ALA A 1 90 ? 1.769 -10.147 -8.201 1.00 96.62 90 ALA A C 1
ATOM 681 O O . ALA A 1 90 ? 1.671 -11.122 -7.450 1.00 96.62 90 ALA A O 1
ATOM 682 N N . LEU A 1 91 ? 1.785 -8.885 -7.756 1.00 96.56 91 LEU A N 1
ATOM 683 C CA . LEU A 1 91 ? 1.589 -8.516 -6.357 1.00 96.56 91 LEU A CA 1
ATOM 684 C C . LEU A 1 91 ? 0.226 -8.997 -5.864 1.00 96.56 91 LEU A C 1
ATOM 686 O O . LEU A 1 91 ? 0.168 -9.746 -4.893 1.00 96.56 91 LEU A O 1
ATOM 690 N N . VAL A 1 92 ? -0.860 -8.614 -6.540 1.00 95.50 92 VAL A N 1
ATOM 691 C CA . VAL A 1 92 ? -2.220 -8.993 -6.132 1.00 95.50 92 VAL A CA 1
ATOM 692 C C . VAL A 1 92 ? -2.371 -10.511 -6.132 1.00 95.50 92 VAL A C 1
ATOM 694 O O . VAL A 1 92 ? -2.787 -11.073 -5.119 1.00 95.50 92 VAL A O 1
ATOM 697 N N . ALA A 1 93 ? -1.935 -11.186 -7.200 1.00 95.38 93 ALA A N 1
ATOM 698 C CA . ALA A 1 93 ? -2.001 -12.642 -7.299 1.00 95.38 93 ALA A CA 1
ATOM 699 C C . ALA A 1 93 ? -1.298 -13.347 -6.125 1.00 95.38 93 ALA A C 1
ATOM 701 O O . ALA A 1 93 ? -1.823 -14.322 -5.598 1.00 95.38 93 ALA A O 1
ATOM 702 N N . HIS A 1 94 ? -0.157 -12.837 -5.641 1.00 96.00 94 HIS A N 1
ATOM 703 C CA . HIS A 1 94 ? 0.544 -13.421 -4.489 1.00 96.00 94 HIS A CA 1
ATOM 704 C C . HIS A 1 94 ? -0.283 -13.427 -3.189 1.00 96.00 94 HIS A C 1
ATOM 706 O O . HIS A 1 94 ? -0.048 -14.252 -2.299 1.00 96.00 94 HIS A O 1
ATOM 712 N N . PHE A 1 95 ? -1.209 -12.479 -3.055 1.00 94.19 95 PHE A N 1
ATOM 713 C CA . PHE A 1 95 ? -1.988 -12.245 -1.843 1.00 94.19 95 PHE A CA 1
ATOM 714 C C . PHE A 1 95 ? -3.434 -12.751 -1.926 1.00 94.19 95 PHE A C 1
ATOM 716 O O . PHE A 1 95 ? -4.079 -12.881 -0.879 1.00 94.19 95 PHE A O 1
ATOM 723 N N . THR A 1 96 ? -3.924 -13.050 -3.133 1.00 86.12 96 THR A N 1
ATOM 724 C CA . THR A 1 96 ? -5.296 -13.518 -3.389 1.00 86.12 96 THR A CA 1
ATOM 725 C C . THR A 1 96 ? -5.405 -14.971 -3.868 1.00 86.12 96 THR A C 1
ATOM 727 O O . THR A 1 96 ? -6.528 -15.469 -3.929 1.00 86.12 96 THR A O 1
ATOM 730 N N . ASP A 1 97 ? -4.293 -15.632 -4.212 1.00 72.19 97 ASP A N 1
ATOM 731 C CA . ASP A 1 97 ? -4.240 -17.068 -4.563 1.00 72.19 97 ASP A CA 1
ATOM 732 C C . ASP A 1 97 ? -4.145 -17.994 -3.328 1.00 72.19 97 ASP A C 1
ATOM 734 O O . ASP A 1 97 ? -3.582 -17.580 -2.278 1.00 72.19 97 ASP A O 1
#

Solvent-accessible surface area (backbone atoms only — not comparable to full-atom values): 5432 Å² total; per-residue (Å²): 109,69,62,88,58,62,46,77,46,78,46,75,72,83,80,58,35,28,40,38,44,28,41,31,77,39,46,69,89,47,47,70,59,50,51,50,50,53,50,51,52,53,53,50,49,64,76,67,47,92,53,56,78,34,59,61,94,78,70,19,48,26,39,73,53,73,49,80,46,78,60,89,78,33,32,37,38,38,36,42,36,38,30,43,35,76,58,52,52,53,53,52,48,56,32,74,100

Nearest PDB structures (foldseek):
  6wi5-assembly2_B  TM=7.874E-01  e=1.487E-01  synthetic construct
  6nuk-assembly1_A  TM=4.731E-01  e=1.778E-01  synthetic construct
  6ofs-assembly1_A  TM=5.314E-01  e=1.429E+00  Escherichia coli K-12
  8v3t-assembly1_b  TM=3.373E-01  e=1.320E-01  Clostridioides difficile
  3ne9-assembly3_C  TM=6.792E-01  e=2.592E+00  Corynebacterium ammoniagenes

Secondary structure (DSSP, 8-state):
---SS-EEEEEE-SSSEEEEEEEEEEETTTHHHHHHHHHHHHHHHHHT-SS-BS-GGGT-SBEEEEEEEEETTEEEEEEEEEEEHHHHHHHHHHHH-